Protein AF-A0A2V8PZZ7-F1 (afdb_monomer_lite)

Secondary structure (DSSP, 8-state):
-EEESSSGGGS-HHHHHHHHHHHHHTT-SEEEEEEETT-SS-----TTS-----TTSTTT-----SEEEE--EEETTEEE-EEEEEEEGGGSPP------------

Foldseek 3Di:
DEEAEQNLQQAFPVVVLVVLVVVVVVVDFKYWYKAFPPDPDDDGDHHRDGDHHHCCDPPFVQDAFPDWAAPQDDDPNHGGRMTGGMDTSVRTDRPPDDPDPPPPPD

Sequence (106 aa):
MILSRDCLVHLSFDDIFAAIQNFKESGSTYLLTTTFASVDRNTEINTGAWRPLNLQLFPFDFPAPLKLIDEKRVHQGVLVHKYLALWTLKELPQPEWTMPDMVKSE

Radius of gyration: 14.31 Å; chains: 1; bounding box: 29×45×34 Å

Structure (mmCIF, N/CA/C/O backbone):
data_AF-A0A2V8PZZ7-F1
#
_entry.id   AF-A0A2V8PZZ7-F1
#
loop_
_atom_site.group_PDB
_atom_site.id
_atom_site.type_symbol
_atom_site.label_atom_id
_atom_site.label_alt_id
_atom_site.label_comp_id
_atom_site.label_asym_id
_atom_site.label_entity_id
_atom_site.label_seq_id
_atom_site.pdbx_PDB_ins_code
_atom_site.Cartn_x
_atom_site.Cartn_y
_atom_site.Cartn_z
_atom_site.occupancy
_atom_site.B_iso_or_equiv
_atom_site.auth_seq_id
_atom_site.auth_comp_id
_atom_site.auth_asym_id
_atom_site.auth_atom_id
_atom_site.pdbx_PDB_model_num
ATOM 1 N N . MET A 1 1 ? -2.383 7.517 13.572 1.00 94.19 1 MET A N 1
ATOM 2 C CA . MET A 1 1 ? -1.975 7.483 12.146 1.00 94.19 1 MET A CA 1
ATOM 3 C C . MET A 1 1 ? -0.590 6.878 12.097 1.00 94.19 1 MET A C 1
ATOM 5 O O . MET A 1 1 ? 0.211 7.208 12.963 1.00 94.19 1 MET A O 1
ATOM 9 N N . ILE A 1 2 ? -0.316 6.036 11.101 1.00 98.12 2 ILE A N 1
ATOM 10 C CA . ILE A 1 2 ? 0.984 5.397 10.882 1.00 98.12 2 ILE A CA 1
ATOM 11 C C . ILE A 1 2 ? 1.581 5.908 9.570 1.00 98.12 2 ILE A C 1
ATOM 13 O O . ILE A 1 2 ? 0.903 5.931 8.543 1.00 98.12 2 ILE A O 1
ATOM 17 N N . LEU A 1 3 ? 2.852 6.306 9.613 1.00 98.06 3 LEU A N 1
ATOM 18 C CA . LEU A 1 3 ? 3.667 6.619 8.442 1.00 98.06 3 LEU A CA 1
ATOM 19 C C . LEU A 1 3 ? 4.768 5.562 8.330 1.00 98.06 3 LEU A C 1
ATOM 21 O O . LEU A 1 3 ? 5.652 5.504 9.177 1.00 98.06 3 LEU A O 1
ATOM 25 N N . SER A 1 4 ? 4.717 4.750 7.277 1.00 97.38 4 SER A N 1
ATOM 26 C CA . SER A 1 4 ? 5.694 3.694 6.997 1.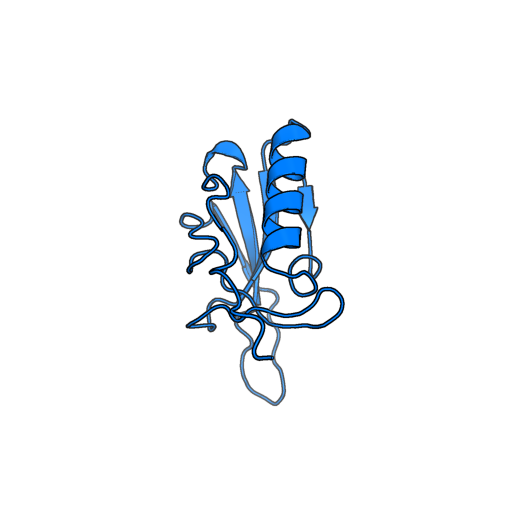00 97.38 4 SER A CA 1
ATOM 27 C C . SER A 1 4 ? 6.317 3.932 5.625 1.00 97.38 4 SER A C 1
ATOM 29 O O . SER A 1 4 ? 5.951 3.317 4.623 1.00 97.38 4 SER A O 1
ATOM 31 N N . ARG A 1 5 ? 7.221 4.909 5.549 1.00 96.31 5 ARG A N 1
ATOM 32 C CA . ARG A 1 5 ? 7.913 5.263 4.306 1.00 96.31 5 ARG A CA 1
ATOM 33 C C . ARG A 1 5 ? 9.165 4.410 4.143 1.00 96.31 5 ARG A C 1
ATOM 35 O O . ARG A 1 5 ? 10.009 4.397 5.027 1.00 96.31 5 ARG A O 1
ATOM 42 N N . ASP A 1 6 ? 9.289 3.754 2.993 1.00 94.75 6 ASP A N 1
ATOM 43 C CA . ASP A 1 6 ? 10.447 2.937 2.600 1.00 94.75 6 ASP A CA 1
ATOM 44 C C . ASP A 1 6 ? 10.821 1.853 3.627 1.00 94.75 6 ASP A C 1
ATOM 46 O O . ASP A 1 6 ? 11.974 1.460 3.724 1.00 94.75 6 ASP A O 1
ATOM 50 N N . CYS A 1 7 ? 9.839 1.342 4.375 1.00 97.06 7 CYS A N 1
ATOM 51 C CA . CYS A 1 7 ? 10.050 0.288 5.369 1.00 97.06 7 CYS A CA 1
ATOM 52 C C . CYS A 1 7 ? 9.576 -1.077 4.853 1.00 97.06 7 CYS A C 1
ATOM 54 O O . CYS A 1 7 ? 10.378 -1.998 4.731 1.00 97.06 7 CYS A O 1
ATOM 56 N N . LEU A 1 8 ? 8.309 -1.191 4.427 1.00 97.62 8 LEU A N 1
ATOM 57 C CA . LEU A 1 8 ? 7.746 -2.454 3.914 1.00 97.62 8 LEU A CA 1
ATOM 58 C C . LEU A 1 8 ? 8.485 -2.983 2.672 1.00 97.62 8 LEU A C 1
ATOM 60 O O . LEU A 1 8 ? 8.429 -4.167 2.359 1.00 97.62 8 LEU A O 1
ATOM 64 N N . VAL A 1 9 ? 9.219 -2.119 1.964 1.00 97.31 9 VAL A N 1
ATOM 65 C CA . VAL A 1 9 ? 10.067 -2.487 0.818 1.00 97.31 9 VAL A CA 1
ATOM 66 C C . VAL A 1 9 ? 11.218 -3.446 1.182 1.00 97.31 9 VAL A C 1
ATOM 68 O O . VAL A 1 9 ? 11.815 -4.029 0.279 1.00 97.31 9 VAL A O 1
ATOM 71 N N . HIS A 1 10 ? 11.507 -3.609 2.479 1.00 98.06 10 HIS A N 1
ATOM 72 C CA . HIS A 1 10 ? 12.620 -4.399 3.015 1.00 98.06 10 HIS A CA 1
ATOM 73 C C . HIS A 1 10 ? 12.221 -5.669 3.777 1.00 98.06 10 HIS A C 1
ATOM 75 O O . HIS A 1 10 ? 13.085 -6.357 4.311 1.00 98.06 10 HIS A O 1
ATOM 81 N N . LEU A 1 11 ? 10.931 -5.964 3.879 1.00 97.88 11 LEU A N 1
ATOM 82 C CA . LEU A 1 11 ? 10.418 -7.085 4.668 1.00 97.88 11 LEU A CA 1
ATOM 83 C C . LEU A 1 11 ? 10.063 -8.272 3.759 1.00 97.88 11 LEU A C 1
ATOM 85 O O . LEU A 1 11 ? 9.782 -8.066 2.580 1.00 97.88 11 LEU A O 1
ATOM 89 N N . SER A 1 12 ? 10.044 -9.498 4.272 1.00 96.62 12 SER A N 1
ATOM 90 C CA . SER A 1 12 ? 9.342 -10.605 3.606 1.00 96.62 12 SER A CA 1
ATOM 91 C C . SER A 1 12 ? 7.831 -10.340 3.572 1.00 96.62 12 SER A C 1
ATOM 93 O O . SER A 1 12 ? 7.345 -9.419 4.241 1.00 96.62 12 SER A O 1
ATOM 95 N N . PHE A 1 13 ? 7.052 -11.104 2.805 1.00 95.81 13 PHE A N 1
ATOM 96 C CA . PHE A 1 13 ? 5.594 -10.976 2.860 1.00 95.81 13 PHE A CA 1
ATOM 97 C C . PHE A 1 13 ? 5.063 -11.296 4.256 1.00 95.81 13 PHE A C 1
ATOM 99 O O . PHE A 1 13 ? 4.281 -10.504 4.777 1.00 95.81 13 PHE A O 1
ATOM 106 N N . ASP A 1 14 ? 5.553 -12.360 4.898 1.00 94.50 14 ASP A N 1
ATOM 107 C CA . ASP A 1 14 ? 5.178 -12.725 6.273 1.00 94.50 14 ASP A CA 1
ATOM 108 C C . ASP A 1 14 ? 5.372 -11.551 7.250 1.00 94.50 14 ASP A C 1
ATOM 110 O O . ASP A 1 14 ? 4.453 -11.183 7.988 1.00 94.50 14 ASP A O 1
ATOM 114 N N . ASP A 1 15 ? 6.533 -10.891 7.198 1.00 96.38 15 ASP A N 1
ATOM 115 C CA . ASP A 1 15 ? 6.840 -9.752 8.067 1.00 96.38 15 ASP A CA 1
ATOM 116 C C . ASP A 1 15 ? 5.985 -8.520 7.735 1.00 96.38 15 ASP A C 1
ATOM 118 O O . ASP A 1 15 ? 5.621 -7.754 8.632 1.00 96.38 15 ASP A O 1
ATOM 122 N N . ILE A 1 16 ? 5.611 -8.318 6.465 1.00 97.00 16 ILE A N 1
ATOM 123 C CA . ILE A 1 16 ? 4.657 -7.261 6.098 1.00 97.00 16 ILE A CA 1
ATOM 124 C C . ILE A 1 16 ? 3.286 -7.546 6.686 1.00 97.00 16 ILE A C 1
ATOM 126 O O . ILE A 1 16 ? 2.667 -6.637 7.237 1.00 97.00 16 ILE A O 1
ATOM 130 N N . PHE A 1 17 ? 2.793 -8.772 6.563 1.00 95.94 17 PHE A N 1
ATOM 131 C CA . PHE A 1 17 ? 1.481 -9.131 7.084 1.00 95.94 17 PHE A CA 1
ATOM 132 C C . PHE A 1 17 ? 1.432 -9.000 8.606 1.00 95.94 17 PHE A C 1
ATOM 134 O O . PHE A 1 17 ? 0.488 -8.401 9.128 1.00 95.94 17 PHE A O 1
ATOM 141 N N . ALA A 1 18 ? 2.486 -9.424 9.306 1.00 95.31 18 ALA A N 1
ATOM 142 C CA . ALA A 1 18 ? 2.644 -9.177 10.737 1.00 95.31 18 ALA A CA 1
ATOM 143 C C . ALA A 1 18 ? 2.670 -7.671 11.062 1.00 95.31 18 ALA A C 1
ATOM 145 O O . ALA A 1 18 ? 1.996 -7.216 11.988 1.00 95.31 18 ALA A O 1
ATOM 146 N N . ALA A 1 19 ? 3.387 -6.860 10.276 1.00 96.38 19 ALA A N 1
ATOM 147 C CA . ALA A 1 19 ? 3.411 -5.409 10.453 1.00 96.38 19 ALA A CA 1
ATOM 148 C C . ALA A 1 19 ? 2.028 -4.771 10.240 1.00 96.38 19 ALA A C 1
ATOM 150 O O . ALA A 1 19 ? 1.613 -3.940 11.046 1.00 96.38 19 ALA A O 1
ATOM 151 N N . ILE A 1 20 ? 1.286 -5.171 9.204 1.00 95.88 20 ILE A N 1
ATOM 152 C CA . ILE A 1 20 ? -0.076 -4.685 8.936 1.00 95.88 20 ILE A CA 1
ATOM 153 C C . ILE A 1 20 ? -1.018 -5.062 10.083 1.00 95.88 20 ILE A C 1
ATOM 155 O O . ILE A 1 20 ? -1.816 -4.223 10.504 1.00 95.88 20 ILE A O 1
ATOM 159 N N . GLN A 1 21 ? -0.911 -6.280 10.619 1.00 95.38 21 GLN A N 1
ATOM 160 C CA . GLN A 1 21 ? -1.694 -6.703 11.780 1.00 95.38 21 GLN A CA 1
ATOM 161 C C . GLN A 1 21 ? -1.401 -5.811 12.994 1.00 95.38 21 GLN A C 1
ATOM 163 O O . GLN A 1 21 ? -2.323 -5.224 13.560 1.00 95.38 21 GLN A O 1
ATOM 168 N N . ASN A 1 22 ? -0.122 -5.587 13.309 1.00 96.31 22 ASN A N 1
ATOM 169 C CA . ASN A 1 22 ? 0.289 -4.668 14.375 1.00 96.31 22 ASN A CA 1
ATOM 170 C C . ASN A 1 22 ? -0.226 -3.237 14.135 1.00 96.31 22 ASN A C 1
ATOM 172 O O . ASN A 1 22 ? -0.634 -2.536 15.064 1.00 96.31 22 ASN A O 1
ATOM 176 N N . PHE A 1 23 ? -0.243 -2.780 12.879 1.00 96.88 23 PHE A N 1
ATOM 177 C CA . PHE A 1 23 ? -0.779 -1.466 12.526 1.00 96.88 23 PHE A CA 1
ATOM 178 C C . PHE A 1 23 ? -2.277 -1.369 12.819 1.00 96.88 23 PHE A C 1
ATOM 180 O O . PHE A 1 23 ? -2.710 -0.354 13.371 1.00 96.88 23 PHE A O 1
ATOM 187 N N . LYS A 1 24 ? -3.058 -2.408 12.504 1.00 95.38 24 LYS A N 1
ATOM 188 C CA . LYS A 1 24 ? -4.491 -2.480 12.836 1.00 95.38 24 LYS A CA 1
ATOM 189 C C . LYS A 1 24 ? -4.713 -2.508 14.352 1.00 95.38 24 LYS A C 1
ATOM 191 O O . LYS A 1 24 ? -5.546 -1.756 14.855 1.00 95.38 24 LYS A O 1
ATOM 196 N N . GLU A 1 25 ? -3.936 -3.303 15.082 1.00 96.25 25 GLU A N 1
ATOM 197 C CA . GLU A 1 25 ? -4.042 -3.447 16.544 1.00 96.25 25 GLU A CA 1
ATOM 198 C C . GLU A 1 25 ? -3.643 -2.185 17.316 1.00 96.25 25 GLU A C 1
ATOM 200 O O . GLU A 1 25 ? -4.130 -1.954 18.420 1.00 96.25 25 GLU A O 1
ATOM 205 N N . SER A 1 26 ? -2.832 -1.307 16.720 1.00 97.06 26 SER A N 1
ATOM 206 C CA . SER A 1 26 ? -2.442 -0.031 17.337 1.00 97.06 26 SER A CA 1
ATOM 207 C C . SER A 1 26 ? -3.606 0.938 17.607 1.00 97.06 26 SER A C 1
ATOM 209 O O . SER A 1 26 ? -3.412 1.960 18.267 1.00 97.06 26 SER A O 1
ATOM 211 N N . GLY A 1 27 ? -4.792 0.695 17.036 1.00 95.19 27 GLY A N 1
ATOM 212 C CA . GLY A 1 27 ? -5.932 1.616 17.091 1.00 95.19 27 GLY A CA 1
ATOM 213 C C . GLY A 1 27 ? -5.802 2.838 16.170 1.00 95.19 27 GLY A C 1
ATOM 214 O O . GLY A 1 27 ? -6.648 3.734 16.201 1.00 95.19 27 GLY A O 1
ATOM 215 N N . SER A 1 28 ? -4.766 2.907 15.327 1.00 97.94 28 SER A N 1
ATOM 216 C CA . SER A 1 28 ? -4.656 3.947 14.299 1.00 97.94 28 SER A CA 1
ATOM 217 C C . SER A 1 28 ? -5.718 3.795 13.206 1.00 97.94 28 SER A C 1
ATOM 219 O O . SER A 1 28 ? -6.062 2.698 12.788 1.00 97.94 28 SER A O 1
ATOM 221 N N . THR A 1 29 ? -6.190 4.923 12.670 1.00 98.06 29 THR A N 1
ATOM 222 C CA . THR A 1 29 ? -7.180 4.929 11.576 1.00 98.06 29 THR A CA 1
ATOM 223 C C . THR A 1 29 ? -6.549 4.837 10.188 1.00 98.06 29 THR A C 1
ATOM 225 O O . THR A 1 29 ? -7.089 4.179 9.304 1.00 98.06 29 THR A O 1
ATOM 228 N N . TYR A 1 30 ? -5.411 5.506 9.990 1.00 98.50 30 TYR A N 1
ATOM 229 C CA . TYR A 1 30 ? -4.802 5.705 8.674 1.00 98.50 30 TYR A CA 1
ATOM 230 C C . TYR A 1 30 ? -3.389 5.136 8.601 1.00 98.50 30 TYR A C 1
ATOM 232 O O . TYR A 1 30 ? -2.612 5.306 9.549 1.00 98.50 30 TYR A O 1
ATOM 240 N N . LEU A 1 31 ? -3.058 4.565 7.441 1.00 98.50 31 LEU A N 1
ATOM 241 C CA . LEU A 1 31 ? -1.716 4.164 7.028 1.00 98.50 31 LEU A CA 1
ATOM 242 C C . LEU A 1 31 ? -1.304 4.977 5.798 1.00 98.50 31 LEU A C 1
ATOM 244 O O . LEU A 1 31 ? -1.991 4.950 4.780 1.00 98.50 31 LEU A O 1
ATOM 248 N N . LEU A 1 32 ? -0.167 5.664 5.886 1.00 98.50 32 LEU A N 1
ATOM 249 C CA . LEU A 1 32 ? 0.519 6.275 4.751 1.00 98.50 32 LEU A CA 1
ATOM 250 C C . LEU A 1 32 ? 1.815 5.499 4.503 1.00 98.50 32 LEU A C 1
ATOM 252 O O . LEU A 1 32 ? 2.699 5.493 5.362 1.00 98.50 32 LEU A O 1
ATOM 256 N N . THR A 1 33 ? 1.938 4.821 3.364 1.00 98.25 33 THR A N 1
ATOM 257 C CA . THR A 1 33 ? 3.110 3.976 3.075 1.00 98.25 33 THR A CA 1
ATOM 258 C C . THR A 1 33 ? 3.514 4.010 1.604 1.00 98.25 33 THR A C 1
ATOM 260 O O . THR A 1 33 ? 2.770 4.495 0.751 1.00 98.25 33 THR A O 1
ATOM 263 N N . THR A 1 34 ? 4.735 3.559 1.318 1.00 97.50 34 THR A N 1
ATOM 264 C CA . THR A 1 34 ? 5.302 3.536 -0.033 1.00 97.50 34 THR A CA 1
ATOM 265 C C . THR A 1 34 ? 4.605 2.482 -0.903 1.00 97.50 34 THR A C 1
ATOM 267 O O . THR A 1 34 ? 4.455 1.339 -0.482 1.00 97.50 34 THR A O 1
ATOM 270 N N . THR A 1 35 ? 4.259 2.835 -2.143 1.00 97.00 35 THR A N 1
ATOM 271 C CA . THR A 1 35 ? 3.828 1.895 -3.196 1.00 97.00 35 THR A CA 1
ATOM 272 C C . THR A 1 35 ? 4.410 2.296 -4.556 1.00 97.00 35 THR A C 1
ATOM 274 O O . THR A 1 35 ? 4.700 3.471 -4.793 1.00 97.00 35 THR A O 1
ATOM 277 N N . PHE A 1 36 ? 4.595 1.330 -5.452 1.00 95.31 36 PHE A N 1
ATOM 278 C CA . PHE A 1 36 ? 5.181 1.493 -6.781 1.00 95.31 36 PHE A CA 1
ATOM 279 C C . PHE A 1 36 ? 4.171 1.050 -7.843 1.00 95.31 36 PHE A C 1
ATOM 281 O O . PHE A 1 36 ? 4.025 -0.140 -8.107 1.00 95.31 36 PHE A O 1
ATOM 288 N N . ALA A 1 37 ? 3.472 2.000 -8.469 1.00 88.75 37 ALA A N 1
ATOM 289 C CA . ALA A 1 37 ? 2.351 1.694 -9.367 1.00 88.75 37 ALA A CA 1
ATOM 290 C C . ALA A 1 37 ? 2.774 1.046 -10.699 1.00 88.75 37 ALA A C 1
ATOM 292 O O . ALA A 1 37 ? 1.944 0.451 -11.376 1.00 88.75 37 ALA A O 1
ATOM 293 N N . SER A 1 38 ? 4.052 1.154 -11.076 1.00 89.44 38 SER A N 1
ATOM 294 C CA . SER A 1 38 ? 4.601 0.521 -12.282 1.00 89.44 38 SER A CA 1
ATOM 295 C C . SER A 1 38 ? 4.951 -0.958 -12.100 1.00 89.44 38 SER A C 1
ATOM 297 O O . SER A 1 38 ? 5.358 -1.593 -13.067 1.00 89.44 38 SER A O 1
ATOM 299 N N . VAL A 1 39 ? 4.865 -1.494 -10.878 1.00 92.25 39 VAL A N 1
ATOM 300 C CA . VAL A 1 39 ? 5.101 -2.918 -10.612 1.00 92.25 39 VAL A CA 1
ATOM 301 C C . VAL A 1 39 ? 3.848 -3.706 -10.986 1.00 92.25 39 VAL A C 1
ATOM 303 O O . VAL A 1 39 ? 2.756 -3.397 -10.503 1.00 92.25 39 VAL A O 1
ATOM 306 N N . ASP A 1 40 ? 4.031 -4.724 -11.824 1.00 94.69 40 ASP A N 1
ATOM 307 C CA . ASP A 1 40 ? 3.000 -5.636 -12.335 1.00 94.69 40 ASP A CA 1
ATOM 308 C C . ASP A 1 40 ? 2.872 -6.931 -11.514 1.00 94.69 40 ASP A C 1
ATOM 310 O O . ASP A 1 40 ? 1.852 -7.616 -11.596 1.00 94.69 40 ASP A O 1
ATOM 314 N N . ARG A 1 41 ? 3.878 -7.256 -10.691 1.00 95.06 41 ARG A N 1
ATOM 315 C CA . ARG A 1 41 ? 3.872 -8.389 -9.759 1.00 95.06 41 ARG A CA 1
ATOM 316 C C . ARG A 1 41 ? 4.770 -8.140 -8.545 1.00 95.06 41 ARG A C 1
ATOM 318 O O . ARG A 1 41 ? 5.935 -7.775 -8.685 1.00 95.06 41 ARG A O 1
ATOM 325 N N . ASN A 1 42 ? 4.263 -8.436 -7.347 1.00 96.31 42 ASN A N 1
ATOM 326 C CA . ASN A 1 42 ? 5.089 -8.464 -6.139 1.00 96.31 42 ASN A CA 1
ATOM 327 C C . ASN A 1 42 ? 5.933 -9.747 -6.091 1.00 96.31 42 ASN A C 1
ATOM 329 O O . ASN A 1 42 ? 5.440 -10.844 -6.359 1.00 96.31 42 ASN A O 1
ATOM 333 N N . THR A 1 43 ? 7.208 -9.604 -5.730 1.00 95.19 43 THR A N 1
ATOM 334 C CA . THR A 1 43 ? 8.152 -10.721 -5.573 1.00 95.19 43 THR A CA 1
ATOM 335 C C . THR A 1 43 ? 8.562 -10.837 -4.110 1.00 95.19 43 THR A C 1
ATOM 337 O O . THR A 1 43 ? 8.842 -9.822 -3.469 1.00 95.19 43 THR A O 1
ATOM 340 N N . GLU A 1 44 ? 8.583 -12.065 -3.595 1.00 95.44 44 GLU A N 1
ATOM 341 C CA . GLU A 1 44 ? 9.024 -12.355 -2.230 1.00 95.44 44 GLU A CA 1
ATOM 342 C C . GLU A 1 44 ? 10.541 -12.154 -2.082 1.00 95.44 44 GLU A C 1
ATOM 344 O O . GLU A 1 44 ? 11.308 -12.399 -3.018 1.00 95.44 44 GLU A O 1
ATOM 349 N N . ILE A 1 45 ? 10.972 -11.715 -0.900 1.00 96.25 45 ILE A N 1
ATOM 350 C CA . ILE A 1 45 ? 12.377 -11.590 -0.507 1.00 96.25 45 ILE A CA 1
ATOM 351 C C . ILE A 1 45 ? 12.587 -12.078 0.928 1.00 96.25 45 ILE A C 1
ATOM 353 O O . ILE A 1 45 ? 11.671 -12.117 1.741 1.00 96.25 45 ILE A O 1
ATOM 357 N N . ASN A 1 46 ? 13.843 -12.325 1.290 1.00 96.31 46 ASN A N 1
ATOM 358 C CA . ASN A 1 46 ? 14.212 -12.382 2.700 1.00 96.31 46 ASN A CA 1
ATOM 359 C C . ASN A 1 46 ? 14.241 -10.968 3.299 1.00 96.31 46 ASN A C 1
ATOM 361 O O . ASN A 1 46 ? 14.749 -10.031 2.670 1.00 96.31 46 ASN A O 1
ATOM 365 N N . THR A 1 47 ? 13.757 -10.829 4.534 1.00 97.44 47 THR A N 1
ATOM 366 C CA . THR A 1 47 ? 13.824 -9.571 5.286 1.00 97.44 47 THR A CA 1
ATOM 367 C C . THR A 1 47 ? 15.252 -9.031 5.351 1.00 97.44 47 THR A C 1
ATOM 369 O O . THR A 1 47 ? 16.209 -9.760 5.611 1.00 97.44 47 THR A O 1
ATOM 372 N N . GLY A 1 48 ? 15.393 -7.732 5.088 1.00 95.62 48 GLY A N 1
ATOM 373 C CA . GLY A 1 48 ? 16.662 -7.014 4.967 1.00 95.62 48 GLY A CA 1
ATOM 374 C C . GLY A 1 48 ? 17.086 -6.737 3.521 1.00 95.62 48 GLY A C 1
ATOM 375 O O . GLY A 1 48 ? 17.840 -5.790 3.291 1.00 95.62 48 GLY A O 1
ATOM 376 N N . ALA A 1 49 ? 16.585 -7.493 2.535 1.00 97.06 49 ALA A N 1
ATOM 377 C CA . ALA A 1 49 ? 16.771 -7.164 1.118 1.00 97.06 49 ALA A CA 1
ATOM 378 C C . ALA A 1 49 ? 15.890 -5.966 0.702 1.00 97.06 49 ALA A C 1
ATOM 380 O O . ALA A 1 49 ? 15.305 -5.299 1.549 1.00 97.06 49 ALA A O 1
ATOM 381 N N . TRP A 1 50 ? 15.810 -5.635 -0.589 1.00 95.88 50 TRP A N 1
ATOM 382 C CA . TRP A 1 50 ? 14.942 -4.560 -1.086 1.00 95.88 50 TRP A CA 1
ATOM 383 C C . TRP A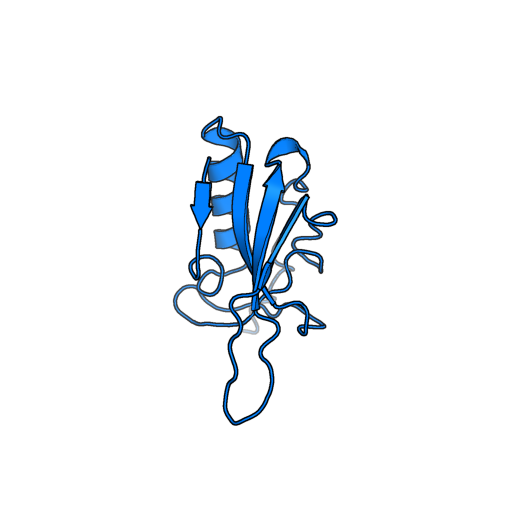 1 50 ? 14.234 -4.965 -2.375 1.00 95.88 50 TRP A C 1
ATOM 385 O O . TRP A 1 50 ? 14.843 -5.569 -3.257 1.00 95.88 50 TRP A O 1
ATOM 395 N N . ARG A 1 51 ? 12.964 -4.573 -2.505 1.00 95.69 51 ARG A N 1
ATOM 396 C CA . ARG A 1 51 ? 12.188 -4.639 -3.753 1.00 95.69 51 ARG A CA 1
ATOM 397 C C . ARG A 1 51 ? 11.081 -3.582 -3.784 1.00 95.69 51 ARG A C 1
ATOM 399 O O . ARG A 1 51 ? 10.543 -3.243 -2.721 1.00 95.69 51 ARG A O 1
ATOM 406 N N . PRO A 1 52 ? 10.685 -3.098 -4.975 1.00 95.81 52 PRO A N 1
ATOM 407 C CA . PRO A 1 52 ? 9.483 -2.292 -5.108 1.00 95.81 52 PRO A CA 1
ATOM 408 C C . PRO A 1 52 ? 8.237 -3.166 -4.888 1.00 95.81 52 PRO A C 1
ATOM 410 O O . PRO A 1 52 ? 8.226 -4.342 -5.244 1.00 95.81 52 PRO A O 1
ATOM 413 N N . LEU A 1 53 ? 7.189 -2.583 -4.306 1.00 96.88 53 LEU A N 1
ATOM 414 C CA . LEU A 1 53 ? 5.902 -3.246 -4.085 1.00 96.88 53 LEU A CA 1
ATOM 415 C C . LEU A 1 53 ? 4.757 -2.419 -4.635 1.00 96.88 53 LEU A C 1
ATOM 417 O O . LEU A 1 53 ? 4.707 -1.213 -4.395 1.00 96.88 53 LEU A O 1
ATOM 421 N N . ASN A 1 54 ? 3.792 -3.082 -5.257 1.00 97.31 54 ASN A N 1
ATOM 422 C CA . ASN A 1 54 ? 2.475 -2.524 -5.512 1.00 97.31 54 ASN A CA 1
ATOM 423 C C . ASN A 1 54 ? 1.484 -3.132 -4.519 1.00 97.31 54 ASN A C 1
ATOM 425 O O . ASN A 1 54 ? 1.096 -4.292 -4.648 1.00 97.31 54 ASN A O 1
ATOM 429 N N . LEU A 1 55 ? 1.078 -2.352 -3.516 1.00 97.00 55 LEU A N 1
ATOM 430 C CA . LEU A 1 55 ? 0.216 -2.848 -2.436 1.00 97.00 55 LEU A CA 1
ATOM 431 C C . LEU A 1 55 ? -1.216 -3.172 -2.887 1.00 97.00 55 LEU A C 1
ATOM 433 O O . LEU A 1 55 ? -1.937 -3.824 -2.147 1.00 97.00 55 LEU A O 1
ATOM 437 N N . GLN A 1 56 ? -1.624 -2.757 -4.090 1.00 96.69 56 GLN A N 1
ATOM 438 C CA . GLN A 1 56 ? -2.925 -3.127 -4.665 1.00 96.69 56 GLN A CA 1
ATOM 439 C C . GLN A 1 56 ? -2.897 -4.478 -5.397 1.00 96.69 56 GLN A C 1
ATOM 441 O O . GLN A 1 56 ? -3.928 -4.917 -5.894 1.00 96.69 56 GLN A O 1
ATOM 446 N N . LEU A 1 57 ? -1.724 -5.102 -5.534 1.00 96.19 57 LEU A N 1
ATOM 447 C CA . LEU A 1 57 ? -1.575 -6.418 -6.150 1.00 96.19 57 LEU A CA 1
ATOM 448 C C . LEU A 1 57 ? -1.407 -7.498 -5.084 1.00 96.19 57 LEU A C 1
ATOM 450 O O . LEU A 1 57 ? -0.934 -7.232 -3.972 1.00 96.19 57 LEU A O 1
ATOM 454 N N . PHE A 1 58 ? -1.692 -8.735 -5.481 1.00 94.12 58 PHE A N 1
ATOM 455 C CA . PHE A 1 58 ? -1.405 -9.928 -4.699 1.00 94.12 58 PHE A CA 1
ATOM 456 C C . PHE A 1 58 ? 0.054 -9.920 -4.187 1.00 94.12 58 PHE A C 1
ATOM 458 O O . PHE A 1 58 ? 0.965 -9.522 -4.928 1.00 94.12 58 PHE A O 1
ATOM 465 N N . PRO A 1 59 ? 0.316 -10.335 -2.936 1.00 94.75 59 PRO A N 1
ATOM 466 C CA . PRO A 1 59 ? -0.642 -10.902 -1.980 1.00 94.75 59 PRO A CA 1
ATOM 467 C C . PRO A 1 59 ? -1.343 -9.876 -1.077 1.00 94.75 59 PRO A C 1
ATOM 469 O O . PRO A 1 59 ? -2.081 -10.264 -0.178 1.00 94.75 59 PRO A O 1
ATOM 472 N N . PHE A 1 60 ? -1.084 -8.577 -1.247 1.00 95.19 60 PHE A N 1
ATOM 473 C CA . PHE A 1 60 ? -1.601 -7.560 -0.325 1.00 95.19 60 PHE A CA 1
ATOM 474 C C . PHE A 1 60 ? -3.027 -7.140 -0.664 1.00 95.19 60 PHE A C 1
ATOM 476 O O . PHE A 1 60 ? -3.803 -6.884 0.252 1.00 95.19 60 PHE A O 1
ATOM 483 N N . ASP A 1 61 ? -3.346 -7.055 -1.961 1.00 95.81 61 ASP A N 1
ATOM 484 C CA . ASP A 1 61 ? -4.686 -6.783 -2.498 1.00 95.81 61 ASP A CA 1
ATOM 485 C C . ASP A 1 61 ? -5.391 -5.578 -1.842 1.00 95.81 61 ASP A C 1
ATOM 487 O O . ASP A 1 61 ? -6.607 -5.569 -1.633 1.00 95.81 61 ASP A O 1
ATOM 491 N N . PHE A 1 62 ? -4.629 -4.531 -1.490 1.00 96.69 62 PHE A N 1
ATOM 492 C CA . PHE A 1 62 ? -5.205 -3.321 -0.907 1.00 96.69 62 PHE A CA 1
ATOM 493 C C . PHE A 1 62 ? -6.187 -2.681 -1.895 1.00 96.69 62 PHE A C 1
ATOM 495 O O . PHE A 1 62 ? -5.936 -2.670 -3.105 1.00 96.69 62 PHE A O 1
ATOM 502 N N . PRO A 1 63 ? -7.277 -2.072 -1.397 1.00 97.06 63 PRO A N 1
ATOM 503 C CA . PRO A 1 63 ? -8.183 -1.323 -2.254 1.00 97.06 63 PRO A CA 1
ATOM 504 C C . PRO A 1 63 ? -7.480 -0.094 -2.850 1.00 97.06 63 PRO A C 1
ATOM 506 O O . PRO A 1 63 ? -6.354 0.258 -2.480 1.00 97.06 63 PRO A O 1
ATOM 509 N N . ALA A 1 64 ? -8.177 0.613 -3.740 1.00 97.44 64 ALA A N 1
ATOM 510 C CA . ALA A 1 64 ? -7.701 1.898 -4.234 1.00 97.44 64 ALA A CA 1
ATOM 511 C C . ALA A 1 64 ? -7.374 2.851 -3.059 1.00 97.44 64 ALA A C 1
ATOM 513 O O . ALA A 1 64 ? -8.174 2.967 -2.125 1.00 97.44 64 ALA A O 1
ATOM 514 N N . PRO A 1 65 ? -6.212 3.533 -3.064 1.00 97.62 65 PRO A N 1
ATOM 515 C CA . PRO A 1 65 ? -5.838 4.443 -1.992 1.00 97.62 65 PRO A CA 1
ATOM 516 C C . PRO A 1 65 ? -6.752 5.665 -1.965 1.00 97.62 65 PRO A C 1
ATOM 518 O O . PRO A 1 65 ? -7.127 6.211 -3.002 1.00 97.62 65 PRO A O 1
ATOM 521 N N . LEU A 1 66 ? -7.016 6.174 -0.763 1.00 98.12 66 LEU A N 1
ATOM 522 C CA . LEU A 1 66 ? -7.745 7.426 -0.557 1.00 98.12 66 LEU A CA 1
ATOM 523 C C . LEU A 1 66 ? -7.008 8.627 -1.157 1.00 98.12 66 LEU A C 1
ATOM 525 O O . LEU A 1 66 ? -7.622 9.611 -1.567 1.00 98.12 66 LEU A O 1
ATOM 529 N N . LYS A 1 67 ? -5.671 8.580 -1.148 1.00 97.56 67 LYS A N 1
ATOM 530 C CA . LYS A 1 67 ? -4.815 9.624 -1.708 1.00 97.56 67 LYS A CA 1
ATOM 531 C C . LYS A 1 67 ? -3.480 9.048 -2.152 1.00 97.56 67 LYS A C 1
ATOM 533 O O . LYS A 1 67 ? -2.894 8.232 -1.446 1.00 97.56 67 LYS A O 1
ATOM 538 N N . LEU A 1 68 ? -2.976 9.550 -3.275 1.00 96.12 68 LEU A N 1
ATOM 539 C CA . LEU A 1 68 ? -1.617 9.321 -3.751 1.00 96.12 68 LEU A CA 1
ATOM 540 C C . LEU A 1 68 ? -0.821 10.624 -3.698 1.00 96.12 68 LEU A C 1
ATOM 542 O O . LEU A 1 68 ? -1.310 11.684 -4.091 1.00 96.12 68 LEU A O 1
ATOM 546 N N . ILE A 1 69 ? 0.409 10.539 -3.207 1.00 95.12 69 ILE A N 1
ATOM 547 C CA . ILE A 1 69 ? 1.392 11.618 -3.219 1.00 95.12 69 ILE A CA 1
ATOM 548 C C . ILE A 1 69 ? 2.577 11.114 -4.032 1.00 95.12 69 ILE A C 1
ATOM 550 O O . ILE A 1 69 ? 3.271 10.192 -3.613 1.00 95.12 69 ILE A O 1
ATOM 554 N N . ASP A 1 70 ? 2.781 11.705 -5.204 1.00 91.00 70 ASP A N 1
ATOM 555 C CA . ASP A 1 70 ? 3.901 11.373 -6.083 1.00 91.00 70 ASP A CA 1
ATOM 556 C C . ASP A 1 70 ? 5.221 11.845 -5.461 1.00 91.00 70 ASP A C 1
ATOM 558 O O . ASP A 1 70 ? 5.364 13.028 -5.134 1.00 91.00 70 ASP A O 1
ATOM 562 N N . GLU A 1 71 ? 6.190 10.937 -5.293 1.00 86.75 71 GLU A N 1
ATOM 563 C CA . GLU A 1 71 ? 7.529 11.309 -4.818 1.00 86.75 71 GLU A CA 1
ATOM 564 C C . GLU A 1 71 ? 8.372 12.009 -5.899 1.00 86.75 71 GLU A C 1
ATOM 566 O O . GLU A 1 71 ? 9.481 12.460 -5.605 1.00 86.75 71 GLU A O 1
ATOM 571 N N . LYS A 1 72 ? 7.865 12.110 -7.135 1.00 81.38 72 LYS A N 1
ATOM 572 C CA . LYS A 1 72 ? 8.496 12.757 -8.294 1.00 81.38 72 LYS A CA 1
ATOM 573 C C . LYS A 1 72 ? 9.928 12.276 -8.514 1.00 81.38 72 LYS A C 1
ATOM 575 O O . LYS A 1 72 ? 10.837 13.070 -8.764 1.00 81.38 72 LYS A O 1
ATOM 580 N N . ARG A 1 73 ? 10.150 10.965 -8.380 1.00 70.12 73 ARG A N 1
ATOM 581 C CA . ARG A 1 73 ? 11.479 10.366 -8.524 1.00 70.12 73 ARG A CA 1
ATOM 582 C C . ARG A 1 73 ? 11.737 9.908 -9.952 1.00 70.12 73 ARG A C 1
ATOM 584 O O . ARG A 1 73 ? 10.952 9.180 -10.547 1.00 70.12 73 ARG A O 1
ATOM 591 N N . VAL A 1 74 ? 12.904 10.285 -10.461 1.00 70.81 74 VAL A N 1
ATOM 592 C CA . VAL A 1 74 ? 13.455 9.813 -11.733 1.00 70.81 74 VAL A CA 1
ATOM 593 C C . VAL A 1 74 ? 14.726 9.030 -11.415 1.00 70.81 74 VAL A C 1
ATOM 595 O O . VAL A 1 74 ? 15.588 9.529 -10.690 1.00 70.81 74 VAL A O 1
ATOM 598 N N . HIS A 1 75 ? 14.849 7.807 -11.926 1.00 68.31 75 HIS A N 1
ATOM 599 C CA . HIS A 1 75 ? 16.055 6.989 -11.803 1.00 68.31 75 HIS A CA 1
ATOM 600 C C . HIS A 1 75 ? 16.569 6.652 -13.199 1.00 68.31 75 HIS A C 1
ATOM 602 O O . HIS A 1 75 ? 15.836 6.088 -14.003 1.00 68.31 75 HIS A O 1
ATOM 608 N N . GLN A 1 76 ? 17.812 7.036 -13.503 1.00 74.00 76 GLN A N 1
ATOM 609 C CA . GLN A 1 76 ? 18.433 6.815 -14.820 1.00 74.00 76 GLN A CA 1
ATOM 610 C C . GLN A 1 7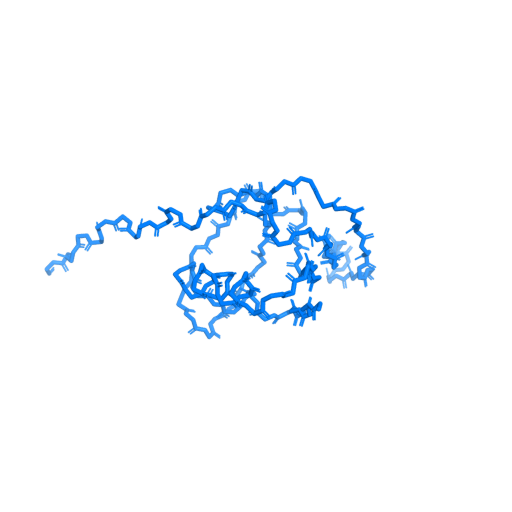6 ? 17.570 7.296 -16.008 1.00 74.00 76 GLN A C 1
ATOM 612 O O . GLN A 1 76 ? 17.517 6.663 -17.056 1.00 74.00 76 GLN A O 1
ATOM 617 N N . GLY A 1 77 ? 16.865 8.420 -15.842 1.00 68.12 77 GLY A N 1
ATOM 618 C CA . GLY A 1 77 ? 15.991 8.982 -16.879 1.00 68.12 77 GLY A CA 1
ATOM 619 C C . GLY A 1 77 ? 14.611 8.323 -16.996 1.00 68.12 77 GLY A C 1
ATOM 620 O O . GLY A 1 77 ? 13.779 8.819 -17.750 1.00 68.12 77 GLY A O 1
ATOM 621 N N . VAL A 1 78 ? 14.330 7.269 -16.224 1.00 66.81 78 VAL A N 1
ATOM 622 C CA . VAL A 1 78 ? 13.017 6.614 -16.167 1.00 66.81 78 VAL A CA 1
ATOM 623 C C . VAL A 1 78 ? 12.242 7.122 -14.955 1.00 66.81 78 VAL A C 1
ATOM 625 O O . VAL A 1 78 ? 12.775 7.199 -13.843 1.00 66.81 78 VAL A O 1
ATOM 628 N N . LEU A 1 79 ? 10.975 7.489 -15.165 1.00 65.00 79 LEU A N 1
ATOM 629 C CA . LEU A 1 79 ? 10.083 7.878 -14.079 1.00 65.00 79 LEU A CA 1
ATOM 630 C C . LEU A 1 79 ? 9.813 6.651 -13.204 1.00 65.00 79 LEU A C 1
ATOM 632 O O . LEU A 1 79 ? 9.244 5.658 -13.656 1.00 65.00 79 LEU A O 1
ATOM 636 N N . VAL A 1 80 ? 10.228 6.718 -11.943 1.00 74.75 80 VAL A N 1
ATOM 637 C CA . VAL A 1 80 ? 9.880 5.693 -10.967 1.00 74.75 80 VAL A CA 1
ATOM 638 C C . VAL A 1 80 ? 8.551 6.123 -10.376 1.00 74.75 80 VAL A C 1
ATOM 640 O O . VAL A 1 80 ? 8.489 7.106 -9.641 1.00 74.75 80 VAL A O 1
ATOM 643 N N . HIS A 1 81 ? 7.495 5.384 -10.705 1.00 83.44 81 HIS A N 1
ATOM 644 C CA . HIS A 1 81 ? 6.124 5.596 -10.236 1.00 83.44 81 HIS A CA 1
ATOM 645 C C . HIS A 1 81 ? 5.974 5.231 -8.752 1.00 83.44 81 HIS A C 1
ATOM 647 O O . HIS A 1 81 ? 5.185 4.362 -8.379 1.00 83.44 81 HIS A O 1
ATOM 653 N N . LYS A 1 82 ? 6.792 5.865 -7.911 1.00 91.75 82 LYS A N 1
ATOM 654 C CA . LYS A 1 82 ? 6.856 5.700 -6.467 1.00 91.75 82 LYS A CA 1
ATOM 655 C C . LYS A 1 82 ? 5.985 6.758 -5.807 1.00 91.75 82 LYS A C 1
ATOM 657 O O . LYS A 1 82 ? 6.207 7.958 -5.970 1.00 91.75 82 LYS A O 1
ATOM 662 N N . TYR A 1 83 ? 5.047 6.293 -5.002 1.00 95.38 83 TYR A N 1
ATOM 663 C CA . TYR A 1 83 ? 4.085 7.127 -4.304 1.00 95.38 83 TYR A CA 1
ATOM 664 C C . TYR A 1 83 ? 4.123 6.847 -2.809 1.00 95.38 83 TYR A C 1
ATOM 666 O O . TYR A 1 83 ? 4.415 5.730 -2.380 1.00 95.38 83 TYR A O 1
ATOM 674 N N . LEU A 1 84 ? 3.742 7.847 -2.021 1.00 97.25 84 LEU A N 1
ATOM 675 C CA . LEU A 1 84 ? 3.133 7.609 -0.720 1.00 97.25 84 LEU A CA 1
ATOM 676 C C . LEU A 1 84 ? 1.623 7.519 -0.917 1.00 97.25 84 LEU A C 1
ATOM 678 O O . LEU A 1 84 ? 0.992 8.458 -1.404 1.00 97.25 84 LEU A O 1
ATOM 682 N N . ALA A 1 85 ? 1.053 6.385 -0.544 1.00 97.62 85 ALA A N 1
ATOM 683 C CA . ALA A 1 85 ? -0.358 6.086 -0.690 1.00 97.62 85 ALA A CA 1
ATOM 684 C C . ALA A 1 85 ? -1.024 5.991 0.686 1.00 97.62 85 ALA A C 1
ATOM 686 O O . ALA A 1 85 ? -0.465 5.417 1.624 1.00 97.62 85 ALA A O 1
ATOM 687 N N . LEU A 1 86 ? -2.190 6.623 0.810 1.00 98.44 86 LEU A N 1
ATOM 688 C CA . LEU A 1 86 ? -2.976 6.694 2.036 1.00 98.44 86 LEU A CA 1
ATOM 689 C C . LEU A 1 86 ? -4.136 5.701 1.973 1.00 98.44 86 LEU A C 1
ATOM 691 O O . LEU A 1 86 ? -4.945 5.773 1.051 1.00 98.44 86 LEU A O 1
ATOM 695 N N . TRP A 1 87 ? -4.279 4.873 3.001 1.00 98.38 87 TRP A N 1
ATOM 696 C CA . TRP A 1 87 ? -5.425 3.984 3.196 1.00 98.38 87 TRP A CA 1
ATOM 697 C C . TRP A 1 87 ? -6.020 4.138 4.591 1.00 98.38 87 TRP A C 1
ATOM 699 O O . TRP A 1 87 ? -5.338 4.571 5.530 1.00 98.38 87 TRP A O 1
ATOM 709 N N . THR A 1 88 ? -7.282 3.735 4.747 1.00 98.12 88 THR A N 1
ATOM 710 C CA . THR A 1 88 ? -7.795 3.393 6.075 1.00 98.12 88 THR A CA 1
ATOM 711 C C . THR A 1 88 ? -7.317 1.994 6.447 1.00 98.12 88 THR A C 1
ATOM 713 O O . THR A 1 88 ? -7.355 1.080 5.629 1.00 98.12 88 THR A O 1
ATOM 716 N N . LEU A 1 89 ? -6.881 1.801 7.691 1.00 97.12 89 LEU A N 1
ATOM 717 C CA . LEU A 1 89 ? -6.460 0.483 8.183 1.00 97.12 89 LEU A CA 1
ATOM 718 C C . LEU A 1 89 ? -7.626 -0.517 8.245 1.00 97.12 89 LEU A C 1
ATOM 720 O O . LEU A 1 89 ? -7.409 -1.721 8.140 1.00 97.12 89 LEU A O 1
ATOM 724 N N . LYS A 1 90 ? -8.860 -0.012 8.384 1.00 95.69 90 LYS A N 1
ATOM 725 C CA . LYS A 1 90 ? -10.092 -0.808 8.448 1.00 95.69 90 LYS A CA 1
ATOM 726 C C . LYS A 1 90 ? -10.410 -1.521 7.129 1.00 95.69 90 LYS A C 1
ATOM 728 O O . LYS A 1 90 ? -10.970 -2.609 7.166 1.00 95.69 90 LYS A O 1
ATOM 733 N N . GLU A 1 91 ? -10.088 -0.906 5.995 1.00 94.75 91 GLU A N 1
ATOM 734 C CA . GLU A 1 91 ? -10.402 -1.439 4.660 1.00 94.75 91 GLU A CA 1
ATOM 735 C C . GLU A 1 91 ? -9.292 -2.326 4.091 1.00 94.75 91 GLU A C 1
ATOM 737 O O . GLU A 1 91 ? -9.472 -2.927 3.035 1.00 94.75 91 GLU A O 1
ATOM 742 N N . LEU A 1 92 ? -8.144 -2.417 4.769 1.00 95.06 92 LEU A N 1
ATOM 743 C CA . LEU A 1 92 ? -7.079 -3.309 4.330 1.00 95.06 92 LEU A CA 1
ATOM 744 C C . LEU A 1 92 ? -7.509 -4.769 4.531 1.00 95.06 92 LEU A C 1
ATOM 746 O O . LEU A 1 92 ? -7.999 -5.098 5.624 1.00 95.06 92 LEU A O 1
ATOM 750 N N . PRO A 1 93 ? -7.276 -5.652 3.541 1.00 91.25 93 PRO A N 1
ATOM 751 C CA . PRO A 1 93 ? -7.558 -7.076 3.666 1.00 91.25 93 PRO A CA 1
ATOM 752 C C . PRO A 1 93 ? -6.918 -7.679 4.913 1.00 91.25 93 PRO A C 1
ATOM 754 O O . PRO A 1 93 ? -5.926 -7.163 5.448 1.00 91.25 93 PRO A O 1
ATOM 757 N N . GLN A 1 94 ? -7.518 -8.751 5.422 1.00 75.31 94 GLN A N 1
ATOM 758 C CA . GLN A 1 94 ? -6.863 -9.527 6.465 1.00 75.31 94 GLN A CA 1
ATOM 759 C C . GLN A 1 94 ? -5.730 -10.351 5.848 1.00 75.31 94 GLN A C 1
ATOM 761 O O . GLN A 1 94 ? -5.859 -10.799 4.710 1.00 75.31 94 GLN A O 1
ATOM 766 N N . PRO A 1 95 ? -4.611 -10.516 6.565 1.00 63.91 95 PRO A N 1
ATOM 767 C CA . PRO A 1 95 ? -3.518 -11.353 6.103 1.00 63.91 95 PRO A CA 1
ATOM 768 C C . PRO A 1 95 ? -3.984 -12.813 6.014 1.00 63.91 95 PRO A C 1
ATOM 770 O O . PRO A 1 95 ? -4.117 -13.481 7.033 1.00 63.91 95 PRO A O 1
ATOM 773 N N . GLU A 1 96 ? -4.231 -13.307 4.802 1.00 64.25 96 GLU A N 1
ATOM 774 C CA . GLU A 1 96 ? -4.452 -14.740 4.533 1.00 64.25 96 GLU A CA 1
ATOM 775 C C . GLU A 1 96 ? -3.232 -15.400 3.874 1.00 64.25 96 GLU A C 1
ATOM 777 O O . GLU A 1 96 ? -3.275 -16.570 3.490 1.00 64.25 96 GLU A O 1
ATOM 782 N N . TRP A 1 97 ? -2.117 -14.670 3.756 1.00 64.75 97 TRP A N 1
ATOM 783 C CA . TRP A 1 97 ? -0.886 -15.232 3.224 1.00 64.75 97 TRP A CA 1
ATOM 784 C C . TRP A 1 97 ? -0.364 -16.325 4.148 1.00 64.75 97 TRP A C 1
ATOM 786 O O . TRP A 1 97 ? 0.088 -16.091 5.267 1.00 64.75 97 TRP A O 1
ATOM 796 N N . THR A 1 98 ? -0.432 -17.537 3.629 1.00 61.34 98 THR A N 1
ATOM 797 C CA . THR A 1 98 ? 0.320 -18.680 4.108 1.00 61.34 98 THR A CA 1
ATOM 798 C C . THR A 1 98 ? 1.394 -18.921 3.065 1.00 61.34 98 THR A C 1
ATOM 800 O O . THR A 1 98 ? 1.084 -19.039 1.878 1.00 61.34 98 THR A O 1
ATOM 803 N N . MET A 1 99 ? 2.661 -18.945 3.489 1.00 57.28 99 MET A N 1
ATOM 804 C CA . MET A 1 99 ? 3.751 -19.427 2.642 1.00 57.28 99 MET A CA 1
ATOM 805 C C . MET A 1 99 ? 3.300 -20.756 2.017 1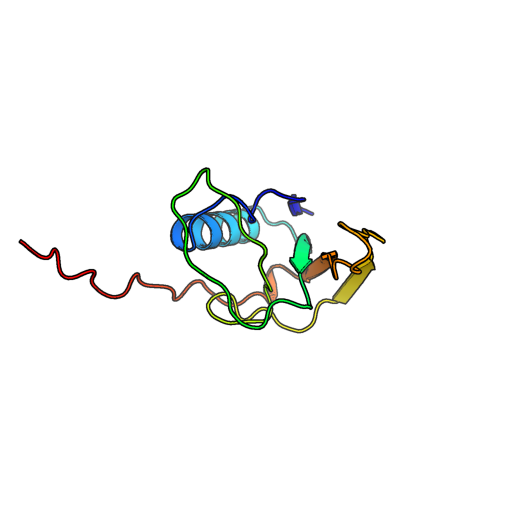.00 57.28 99 MET A C 1
ATOM 807 O O . MET A 1 99 ? 2.996 -21.684 2.772 1.00 57.28 99 MET A O 1
ATOM 811 N N . PRO A 1 100 ? 3.218 -20.875 0.677 1.00 56.91 100 PRO A N 1
ATOM 812 C CA . PRO A 1 100 ? 3.028 -22.174 0.052 1.00 56.91 100 PRO A CA 1
ATOM 813 C C . PRO A 1 100 ? 4.140 -23.075 0.570 1.00 56.91 100 PRO A C 1
ATOM 815 O O . PRO A 1 100 ? 5.289 -22.626 0.574 1.00 56.91 100 PRO A O 1
ATOM 818 N N . ASP A 1 101 ? 3.806 -24.285 1.032 1.00 52.62 101 ASP A N 1
ATOM 819 C CA . ASP A 1 101 ? 4.779 -25.242 1.557 1.00 52.62 101 ASP A CA 1
ATOM 820 C C . ASP A 1 101 ? 6.000 -25.274 0.635 1.00 52.62 101 ASP A C 1
ATOM 822 O O . ASP A 1 101 ? 5.967 -25.837 -0.464 1.00 52.62 101 ASP A O 1
ATOM 826 N N . MET A 1 102 ? 7.088 -24.626 1.062 1.00 48.31 102 MET A N 1
ATOM 827 C CA . MET A 1 102 ? 8.366 -24.798 0.406 1.00 48.31 102 MET A CA 1
ATOM 828 C C . MET A 1 102 ? 8.762 -26.223 0.740 1.00 48.31 102 MET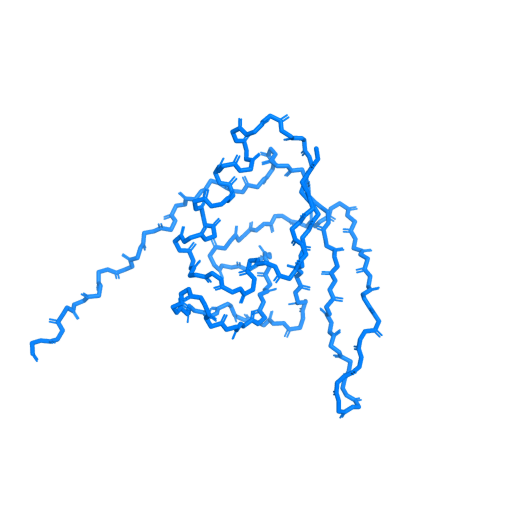 A C 1
ATOM 830 O O . MET A 1 102 ? 9.264 -26.497 1.832 1.00 48.31 102 MET A O 1
ATOM 834 N N . VAL A 1 103 ? 8.472 -27.138 -0.188 1.00 43.03 103 VA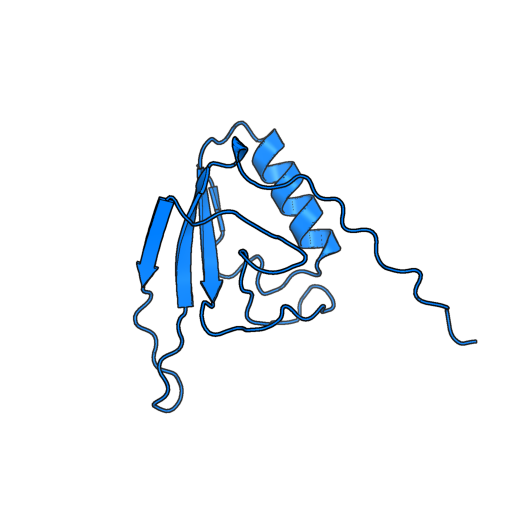L A N 1
ATOM 835 C CA . VAL A 1 103 ? 9.082 -28.460 -0.223 1.00 43.03 103 VAL A CA 1
ATOM 836 C C . VAL A 1 103 ? 10.566 -28.212 -0.017 1.00 43.03 103 VAL A C 1
ATOM 838 O O . VAL A 1 103 ? 11.233 -27.628 -0.872 1.00 43.03 103 VAL A O 1
ATOM 841 N N . LYS A 1 104 ? 11.060 -28.583 1.167 1.00 36.31 104 LYS A N 1
ATOM 842 C CA . LYS A 1 104 ? 12.487 -28.688 1.423 1.00 36.31 104 LYS A CA 1
ATOM 843 C C . LYS A 1 104 ? 12.971 -29.715 0.411 1.00 36.31 104 LYS A C 1
ATOM 845 O O . LYS A 1 104 ? 12.725 -30.902 0.591 1.00 36.31 104 LYS A O 1
ATOM 850 N N . SER A 1 105 ? 13.537 -29.253 -0.699 1.00 41.22 105 SER A N 1
ATOM 851 C CA . SER A 1 105 ? 14.326 -30.120 -1.556 1.00 41.22 105 SER A CA 1
ATOM 852 C C . SER A 1 105 ? 15.494 -30.585 -0.697 1.00 41.22 105 SER A C 1
ATOM 854 O O . SER A 1 105 ? 16.279 -29.751 -0.235 1.00 41.22 105 SER A O 1
ATOM 856 N N . GLU A 1 106 ? 15.483 -31.882 -0.403 1.00 40.97 106 GLU A N 1
ATOM 857 C CA . GLU A 1 106 ? 16.545 -32.634 0.267 1.00 40.97 106 GLU A CA 1
ATOM 858 C C . GLU A 1 106 ? 17.920 -32.413 -0.377 1.00 40.97 106 GLU A C 1
ATOM 860 O O . GLU A 1 106 ? 17.980 -32.182 -1.610 1.00 40.97 106 GLU A O 1
#

pLDDT: mean 88.65, std 15.31, range [36.31, 98.5]